Protein AF-A0A937X134-F1 (afdb_monomer)

Secondary structure (DSSP, 8-state):
---B-S-------STT------SS----S-SBHHHHHHTT-EEEEEEEE---S-TTS-S---EEEEEE-------

Sequence (75 aa):
MFSEILSLTLIEPVKGYRVELTAEEPQWSYRTVHDALTDGWQIVQFPHLQASFDDTDLDVIGYEFILQKMEVVYD

Radius of gyration: 15.11 Å; Cα contacts (8 Å, |Δi|>4): 57; chains: 1; bounding box: 30×27×42 Å

Mean predicted aligned error: 8.73 Å

Foldseek 3Di:
DFAFDPDDFDDDPDPPDDGDPDPDDPPDPDGGPVVVVVVAKDFPDFWDQPDDDDPPPDPDRDTDTDIDHDDDDDD

pLDDT: mean 76.95, std 12.7, range [50.44, 93.5]

Solvent-accessible surface area (backbone atoms only — not comparable to full-atom values): 5475 Å² total; per-residue (Å²): 135,80,56,63,63,90,76,86,83,86,79,70,97,51,93,86,64,71,86,76,89,66,92,64,82,74,86,69,95,51,68,26,58,62,51,40,43,76,73,58,38,40,80,76,38,80,56,60,74,81,77,87,71,74,87,87,78,64,99,67,89,72,73,54,74,45,71,48,68,88,78,90,84,82,134

Structure (mmCIF, N/CA/C/O backbone):
data_AF-A0A937X134-F1
#
_entry.id   AF-A0A937X134-F1
#
loop_
_atom_site.group_PDB
_atom_site.id
_atom_site.type_symbol
_atom_site.label_atom_id
_atom_site.label_alt_id
_atom_site.label_comp_id
_atom_site.label_asym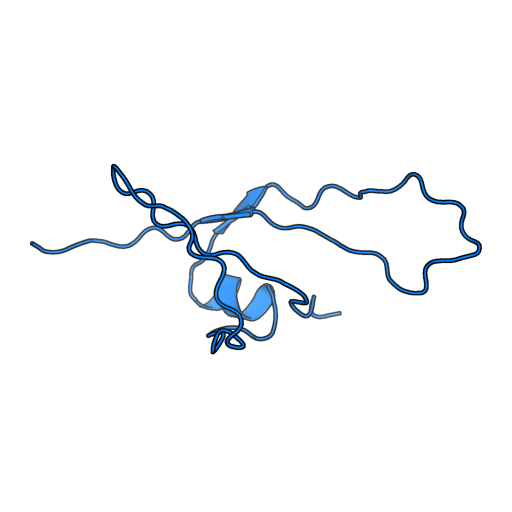_id
_atom_site.label_entity_id
_atom_site.label_seq_id
_atom_site.pdbx_PDB_ins_code
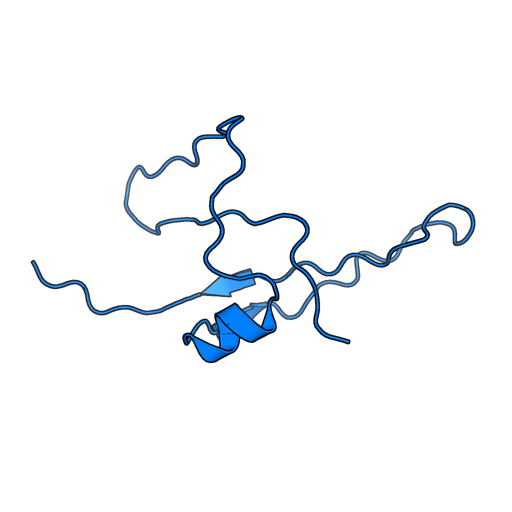_atom_site.Cartn_x
_atom_site.Cartn_y
_atom_site.Cartn_z
_atom_site.occupancy
_atom_site.B_iso_or_equiv
_atom_site.auth_seq_id
_atom_site.auth_comp_id
_atom_site.auth_asym_id
_atom_site.auth_atom_id
_atom_site.pdbx_PDB_model_num
ATOM 1 N N . MET A 1 1 ? 5.254 -6.975 -15.911 1.00 50.44 1 MET A N 1
ATOM 2 C CA . MET A 1 1 ? 6.085 -6.073 -15.092 1.00 50.44 1 MET A CA 1
ATOM 3 C C . MET A 1 1 ? 5.441 -6.058 -13.721 1.00 50.44 1 MET A C 1
ATOM 5 O O . MET A 1 1 ? 4.306 -5.618 -13.622 1.00 50.44 1 MET A O 1
ATOM 9 N N . PHE A 1 2 ? 6.062 -6.691 -12.728 1.00 64.50 2 PHE A N 1
ATOM 10 C CA . PHE A 1 2 ? 5.589 -6.582 -11.350 1.00 64.50 2 PHE A CA 1
ATOM 11 C C . PHE A 1 2 ? 6.211 -5.308 -10.788 1.00 64.50 2 PHE A C 1
ATOM 13 O O . PHE A 1 2 ? 7.426 -5.153 -10.869 1.00 64.50 2 PHE A O 1
ATOM 20 N N . SER A 1 3 ? 5.390 -4.371 -10.321 1.00 75.25 3 SER A N 1
ATOM 21 C CA . SER A 1 3 ? 5.872 -3.121 -9.736 1.00 75.25 3 SER A CA 1
ATOM 22 C C . SER A 1 3 ? 6.565 -3.434 -8.411 1.00 75.25 3 SER A C 1
ATOM 24 O O . SER A 1 3 ? 5.890 -3.689 -7.410 1.00 75.25 3 SER A O 1
ATOM 26 N N . GLU A 1 4 ? 7.897 -3.494 -8.437 1.00 85.25 4 GLU A N 1
ATOM 27 C CA . GLU A 1 4 ? 8.728 -3.634 -7.242 1.00 85.25 4 GLU A CA 1
ATOM 28 C C . GLU A 1 4 ? 8.558 -2.398 -6.363 1.00 85.25 4 GLU A C 1
ATOM 30 O O . GLU A 1 4 ? 8.476 -1.268 -6.855 1.00 85.25 4 GLU A O 1
ATOM 35 N N . ILE A 1 5 ? 8.441 -2.623 -5.060 1.00 84.19 5 ILE A N 1
ATOM 36 C CA . ILE A 1 5 ? 8.293 -1.534 -4.103 1.00 84.19 5 ILE A CA 1
ATOM 37 C C . ILE A 1 5 ? 9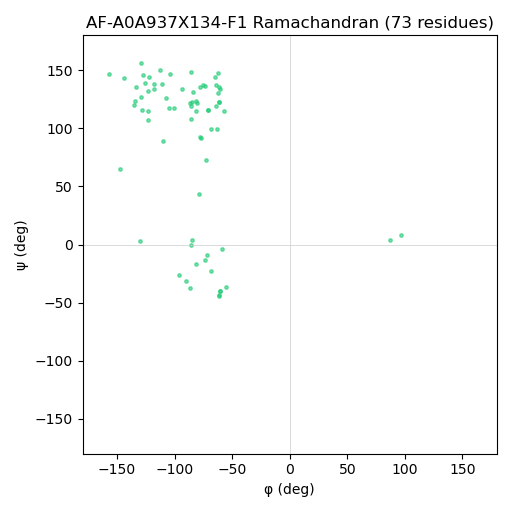.697 -0.981 -3.836 1.00 84.19 5 ILE A C 1
ATOM 39 O O . ILE A 1 5 ? 10.591 -1.722 -3.443 1.00 84.19 5 ILE A O 1
ATOM 43 N N . LEU A 1 6 ? 9.889 0.320 -4.062 1.00 80.88 6 LEU A N 1
ATOM 44 C CA . LEU A 1 6 ? 11.137 1.031 -3.739 1.00 80.88 6 LEU A CA 1
ATOM 45 C C . LEU A 1 6 ? 11.071 1.737 -2.383 1.00 80.88 6 LEU A C 1
ATOM 47 O O . LEU A 1 6 ? 12.094 1.994 -1.758 1.00 80.88 6 LEU A O 1
ATOM 51 N N . SER A 1 7 ? 9.861 2.083 -1.951 1.00 79.25 7 SER A N 1
ATOM 52 C CA . SER A 1 7 ? 9.573 2.708 -0.667 1.00 79.25 7 SER A CA 1
ATOM 53 C C . SER A 1 7 ? 8.121 2.429 -0.289 1.00 79.25 7 SER A C 1
ATOM 55 O O . SER A 1 7 ? 7.254 2.341 -1.162 1.00 79.25 7 SER A O 1
ATOM 57 N N . LEU A 1 8 ? 7.860 2.290 1.008 1.00 81.75 8 LEU A N 1
ATOM 58 C CA . LEU A 1 8 ? 6.534 2.067 1.569 1.00 81.75 8 LEU A CA 1
ATOM 59 C C . LEU A 1 8 ? 6.414 2.801 2.902 1.00 81.75 8 LEU A C 1
ATOM 61 O O . LEU A 1 8 ? 7.353 2.858 3.691 1.00 81.75 8 LEU A O 1
ATOM 65 N N . THR A 1 9 ? 5.235 3.352 3.171 1.00 84.06 9 THR A N 1
ATOM 66 C CA . THR A 1 9 ? 4.879 3.907 4.478 1.00 84.06 9 THR A CA 1
ATOM 67 C C . THR A 1 9 ? 3.560 3.292 4.914 1.00 84.06 9 THR A C 1
ATOM 69 O O . THR A 1 9 ? 2.536 3.502 4.267 1.00 84.06 9 THR A O 1
ATOM 72 N N . LEU A 1 10 ? 3.588 2.521 6.002 1.00 85.06 10 LEU A N 1
ATOM 73 C CA . LEU A 1 10 ? 2.382 1.998 6.631 1.00 85.06 10 LEU A CA 1
ATOM 74 C C . LEU A 1 10 ? 1.810 3.062 7.571 1.00 85.06 10 LEU A C 1
ATOM 76 O O . LEU A 1 10 ? 2.539 3.649 8.371 1.00 85.06 10 LEU A O 1
ATOM 80 N N . ILE A 1 11 ? 0.510 3.321 7.462 1.00 86.12 11 ILE A N 1
ATOM 81 C CA . ILE A 1 11 ? -0.192 4.285 8.307 1.00 86.12 11 ILE A CA 1
ATOM 82 C C . ILE A 1 11 ? -1.331 3.557 9.000 1.00 86.12 11 ILE A C 1
ATOM 84 O O . ILE A 1 11 ? -2.287 3.144 8.349 1.00 86.12 11 ILE A O 1
ATOM 88 N N . GLU A 1 12 ? -1.248 3.461 10.324 1.00 85.44 12 GLU A N 1
ATOM 89 C CA . GLU A 1 12 ? -2.359 2.973 11.131 1.00 85.44 12 GLU A CA 1
ATOM 90 C C . GLU A 1 12 ? -3.370 4.107 11.353 1.00 85.44 12 GLU A C 1
ATOM 92 O O . GLU A 1 12 ? -3.009 5.153 11.909 1.00 85.44 12 GLU A O 1
ATOM 97 N N . PRO A 1 13 ? -4.645 3.946 10.955 1.00 83.62 13 PRO A N 1
ATOM 98 C CA . PRO A 1 13 ? -5.661 4.994 11.041 1.00 83.62 13 PRO A CA 1
ATOM 99 C C . PRO A 1 13 ? -6.228 5.141 12.467 1.00 83.62 13 PRO A C 1
ATOM 101 O O . PRO A 1 13 ? -7.436 5.281 12.665 1.00 83.62 13 PRO A O 1
ATOM 104 N N . VAL A 1 14 ? -5.360 5.120 13.481 1.00 85.88 14 VAL A N 1
ATOM 105 C CA . VAL A 1 14 ? -5.723 5.263 14.897 1.00 85.88 14 VAL A CA 1
ATOM 106 C C . VAL A 1 14 ? -5.385 6.657 15.420 1.00 85.88 14 VAL A C 1
ATOM 108 O O . VAL A 1 14 ? -4.421 7.310 15.009 1.00 85.88 14 VAL A O 1
ATOM 111 N N . LYS A 1 15 ? -6.200 7.153 16.357 1.00 85.56 15 LYS A N 1
ATOM 112 C CA . LYS A 1 15 ? -6.039 8.503 16.906 1.00 85.56 15 LYS A CA 1
ATOM 113 C C . LYS A 1 15 ? -4.679 8.646 17.594 1.00 85.56 15 LYS A C 1
ATOM 115 O O . LYS A 1 15 ? -4.397 7.954 18.564 1.00 85.56 15 LYS A O 1
ATOM 120 N N . GLY A 1 16 ? -3.887 9.618 17.140 1.00 85.25 16 GLY A N 1
ATOM 121 C CA . GLY A 1 16 ? -2.575 9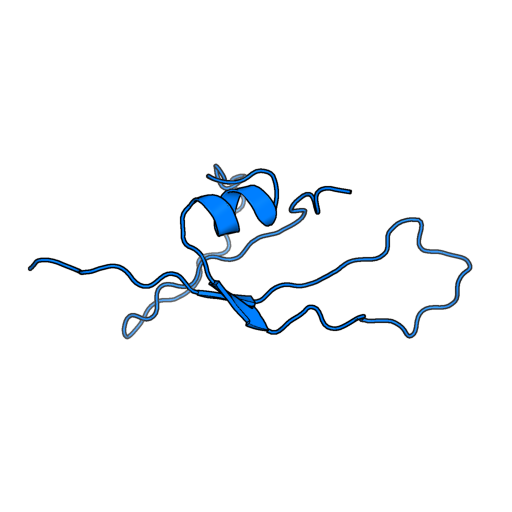.920 17.717 1.00 85.25 16 GLY A CA 1
ATOM 122 C C . GLY A 1 16 ? -1.420 9.105 17.135 1.00 85.25 16 GLY A C 1
ATOM 123 O O . GLY A 1 16 ? -0.298 9.283 17.605 1.00 85.25 16 GLY A O 1
ATOM 124 N N . TYR A 1 17 ? -1.660 8.269 16.116 1.00 83.81 17 TYR A N 1
ATOM 125 C CA . TYR A 1 17 ? -0.585 7.592 15.395 1.00 83.81 17 TYR A CA 1
ATOM 126 C C . TYR A 1 17 ? 0.355 8.607 14.736 1.00 83.81 17 TYR A C 1
ATOM 128 O O . TYR A 1 17 ? -0.085 9.579 14.114 1.00 83.81 17 TYR A O 1
ATOM 136 N N . ARG A 1 18 ? 1.661 8.388 14.885 1.00 81.12 18 ARG A N 1
ATOM 137 C CA . ARG A 1 18 ? 2.710 9.175 14.234 1.00 81.12 18 ARG A CA 1
ATOM 138 C C . ARG A 1 18 ? 3.654 8.194 13.566 1.00 81.12 18 ARG A C 1
ATOM 140 O O . ARG A 1 18 ? 4.149 7.290 14.225 1.00 81.12 18 ARG A O 1
ATOM 147 N N . VAL A 1 19 ? 3.893 8.393 12.275 1.00 77.88 19 VAL A N 1
ATOM 148 C CA . VAL A 1 19 ? 4.890 7.617 11.539 1.00 77.88 19 VAL A CA 1
ATOM 149 C C . VAL A 1 19 ? 6.259 7.927 12.140 1.00 77.88 19 VAL A C 1
ATOM 151 O O . VAL A 1 19 ? 6.689 9.084 12.144 1.00 77.88 19 VAL A O 1
ATOM 154 N N . GLU A 1 20 ? 6.927 6.909 12.670 1.00 72.56 20 GLU A N 1
ATOM 155 C CA . GLU A 1 20 ? 8.322 7.013 13.079 1.00 72.56 20 GLU A CA 1
ATOM 156 C C . GLU A 1 20 ? 9.206 6.728 11.865 1.00 72.56 20 GLU A C 1
ATOM 158 O O . GLU A 1 20 ? 9.146 5.656 11.267 1.00 72.56 20 GLU A O 1
ATOM 163 N N . LEU A 1 21 ? 10.020 7.711 11.478 1.00 66.38 21 LEU A N 1
ATOM 164 C CA . LEU A 1 21 ? 11.054 7.519 10.467 1.00 66.38 21 LEU A CA 1
ATOM 165 C C . LEU A 1 21 ? 12.224 6.798 11.139 1.00 66.38 21 LEU A C 1
ATOM 167 O O . LEU A 1 21 ? 13.074 7.432 11.767 1.00 66.38 21 LEU A O 1
ATOM 171 N N . THR A 1 22 ? 12.228 5.471 1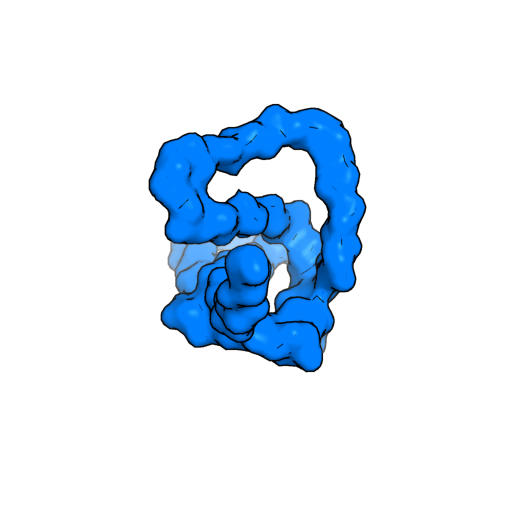1.070 1.00 65.31 22 THR A N 1
ATOM 172 C CA . THR A 1 22 ? 13.346 4.655 11.555 1.00 65.31 22 THR A CA 1
ATOM 173 C C . THR A 1 22 ? 14.403 4.534 10.449 1.00 65.31 22 THR A C 1
ATOM 175 O O . THR A 1 22 ? 14.089 4.586 9.261 1.00 65.31 22 THR A O 1
ATOM 178 N N . ALA A 1 23 ? 15.676 4.424 10.839 1.00 62.91 23 ALA A N 1
ATOM 179 C CA . ALA A 1 23 ? 16.781 4.154 9.914 1.00 62.91 23 ALA A CA 1
ATOM 180 C C . ALA A 1 23 ? 16.984 2.648 9.662 1.00 62.91 23 ALA A C 1
ATOM 182 O O . ALA A 1 23 ? 17.906 2.263 8.945 1.00 62.91 23 ALA A O 1
ATOM 183 N N . GLU A 1 24 ? 16.170 1.801 10.291 1.00 64.50 24 GLU A N 1
ATOM 184 C CA . GLU A 1 24 ? 16.193 0.364 10.058 1.00 64.50 24 GLU A CA 1
ATOM 185 C C . GLU A 1 24 ? 15.464 0.086 8.748 1.00 64.50 24 GLU A C 1
ATOM 187 O O . GLU A 1 24 ? 14.401 0.655 8.499 1.00 64.50 24 GLU A O 1
ATOM 192 N N . GLU A 1 25 ? 16.031 -0.780 7.904 1.00 59.16 25 GLU A N 1
ATOM 193 C CA . GLU A 1 25 ? 15.295 -1.294 6.753 1.00 59.16 25 GLU A CA 1
ATOM 194 C C . GLU A 1 25 ? 14.027 -1.954 7.290 1.00 59.16 25 GLU A C 1
ATOM 196 O O . GLU A 1 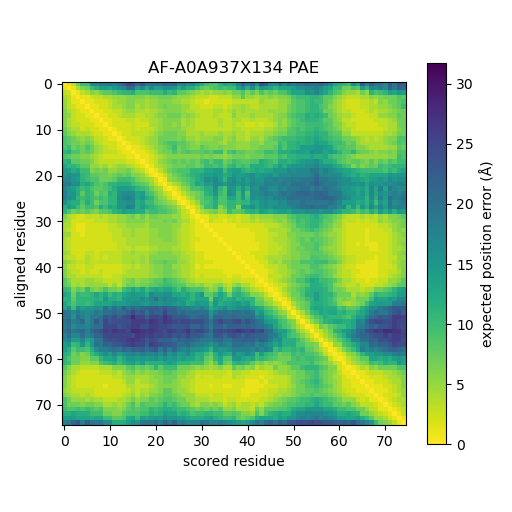25 ? 14.125 -2.937 8.036 1.00 59.16 25 GLU A O 1
ATOM 201 N N . PRO A 1 26 ? 12.832 -1.427 6.975 1.00 60.31 26 PRO A N 1
ATOM 202 C CA . PRO A 1 26 ? 11.635 -2.068 7.462 1.00 60.31 26 PRO A CA 1
ATOM 203 C C . PRO A 1 26 ? 11.625 -3.482 6.858 1.00 60.31 26 PRO A C 1
ATOM 205 O O . PRO A 1 26 ? 11.961 -3.678 5.691 1.00 60.31 26 PRO A O 1
ATOM 208 N N . GLN A 1 27 ? 11.307 -4.507 7.644 1.00 62.84 27 GLN A N 1
ATOM 209 C CA . GLN A 1 27 ? 11.188 -5.860 7.108 1.00 62.84 27 GLN A CA 1
ATOM 210 C C . GLN A 1 27 ? 9.840 -5.949 6.386 1.00 62.84 27 GLN A C 1
ATOM 212 O O . GLN A 1 27 ? 8.806 -6.175 7.012 1.00 62.84 27 GLN A O 1
ATOM 217 N N . TRP A 1 28 ? 9.822 -5.663 5.083 1.00 70.06 28 TRP A N 1
ATOM 218 C CA . TRP A 1 28 ? 8.560 -5.509 4.351 1.00 70.06 28 TRP A CA 1
ATOM 219 C C . TRP A 1 28 ? 7.921 -6.872 4.129 1.00 70.06 28 TRP A C 1
ATOM 221 O O . TRP A 1 28 ? 8.585 -7.826 3.728 1.00 70.06 28 TRP A O 1
ATOM 231 N N . SER A 1 29 ? 6.610 -6.960 4.335 1.00 74.19 29 SER A N 1
ATOM 232 C CA . SER A 1 29 ? 5.855 -8.185 4.054 1.00 74.19 29 SER A CA 1
ATOM 233 C C . SER A 1 29 ? 5.653 -8.435 2.555 1.00 74.19 29 SER A C 1
ATOM 235 O O . SER A 1 29 ? 5.279 -9.540 2.173 1.00 74.19 29 SER A O 1
ATOM 237 N N . TYR A 1 30 ? 5.909 -7.435 1.702 1.00 86.38 30 TYR A N 1
ATOM 238 C CA . TYR A 1 30 ? 5.628 -7.487 0.268 1.00 86.38 30 TYR A CA 1
ATOM 239 C C . TYR A 1 30 ? 6.818 -6.986 -0.545 1.00 86.38 30 TYR A C 1
ATOM 241 O O . TYR A 1 30 ? 7.396 -5.944 -0.236 1.00 86.38 30 TYR A O 1
ATOM 249 N N . ARG A 1 31 ? 7.153 -7.709 -1.617 1.00 87.44 31 ARG A N 1
ATOM 250 C CA . ARG A 1 31 ? 8.203 -7.317 -2.566 1.00 87.44 31 ARG A CA 1
ATOM 251 C C . ARG A 1 31 ? 7.634 -6.478 -3.706 1.00 87.44 31 ARG A C 1
ATOM 253 O O . ARG A 1 31 ? 8.312 -5.619 -4.267 1.00 87.44 31 ARG A O 1
ATOM 260 N N . THR A 1 32 ? 6.382 -6.738 -4.062 1.00 89.25 32 THR A N 1
ATOM 261 C CA . THR A 1 32 ? 5.683 -6.064 -5.151 1.00 89.25 32 THR A CA 1
ATOM 262 C C . THR A 1 32 ? 4.327 -5.552 -4.687 1.00 89.25 32 THR A C 1
ATOM 264 O O . THR A 1 32 ? 3.720 -6.107 -3.771 1.00 89.25 32 THR A O 1
ATOM 267 N N . VAL A 1 33 ? 3.804 -4.527 -5.367 1.00 87.38 33 VAL A N 1
ATOM 268 C CA . VAL A 1 33 ? 2.420 -4.063 -5.146 1.00 87.38 33 VAL A CA 1
ATOM 269 C C . VAL A 1 33 ? 1.434 -5.220 -5.328 1.00 87.38 33 VAL A C 1
ATOM 271 O O . VAL A 1 33 ? 0.468 -5.335 -4.585 1.00 87.38 33 VAL A O 1
ATOM 274 N N . HIS A 1 34 ? 1.707 -6.119 -6.278 1.00 90.56 34 HIS A N 1
ATOM 275 C CA . HIS A 1 34 ? 0.884 -7.299 -6.519 1.00 90.56 34 HIS A CA 1
ATOM 276 C C . HIS A 1 34 ? 0.800 -8.224 -5.295 1.00 90.56 34 HIS A C 1
ATOM 278 O O . HIS A 1 34 ? -0.289 -8.711 -5.006 1.00 90.56 34 HIS A O 1
ATOM 284 N N . ASP A 1 35 ? 1.893 -8.427 -4.551 1.00 92.00 35 ASP A N 1
ATOM 285 C CA . ASP A 1 35 ? 1.874 -9.267 -3.344 1.00 92.00 35 ASP A CA 1
ATOM 286 C C . ASP A 1 35 ? 0.904 -8.696 -2.298 1.00 92.00 35 ASP A C 1
ATOM 288 O O . ASP A 1 35 ? 0.078 -9.429 -1.749 1.00 92.00 35 ASP A O 1
ATOM 292 N N . ALA A 1 36 ? 0.927 -7.374 -2.094 1.00 90.56 36 ALA A N 1
ATOM 293 C CA . ALA A 1 36 ? -0.016 -6.695 -1.208 1.00 90.56 36 ALA A CA 1
ATOM 294 C C . ALA A 1 36 ? -1.465 -6.873 -1.692 1.00 90.56 36 ALA A C 1
ATOM 296 O O . ALA A 1 36 ? -2.351 -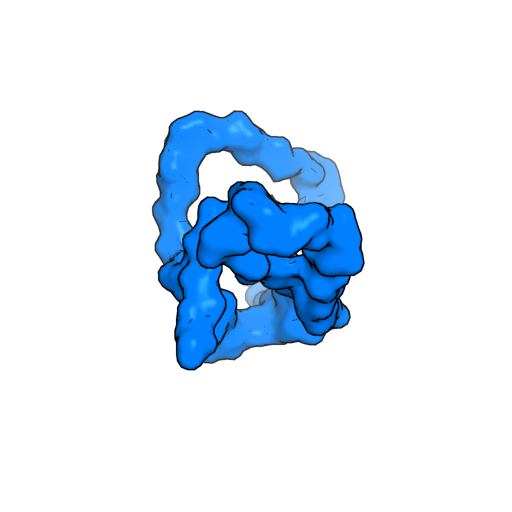7.211 -0.906 1.00 90.56 36 ALA A O 1
ATOM 297 N N . LEU A 1 37 ? -1.719 -6.718 -2.996 1.00 91.38 37 LEU A N 1
ATOM 298 C CA . LEU A 1 37 ? -3.057 -6.930 -3.562 1.00 91.38 37 LEU A CA 1
ATOM 299 C C . LEU A 1 37 ? -3.557 -8.365 -3.345 1.00 91.38 37 LEU A C 1
ATOM 301 O O . LEU A 1 37 ? -4.728 -8.561 -3.017 1.00 91.38 37 LEU A O 1
ATOM 305 N N . THR A 1 38 ? -2.686 -9.369 -3.482 1.00 92.56 38 THR A N 1
ATOM 306 C CA . THR A 1 38 ? -3.058 -10.770 -3.217 1.00 92.56 38 THR A CA 1
ATOM 307 C C . THR A 1 38 ? -3.329 -11.059 -1.741 1.00 92.56 38 THR A C 1
ATOM 309 O O . THR A 1 38 ? -4.082 -11.982 -1.443 1.00 92.56 38 THR A O 1
ATOM 312 N N . ASP A 1 39 ? -2.786 -10.248 -0.831 1.00 91.25 39 ASP A N 1
ATOM 313 C CA . ASP A 1 39 ? -3.049 -10.317 0.611 1.00 91.25 39 ASP A CA 1
ATOM 314 C C . ASP A 1 39 ? -4.315 -9.543 1.044 1.00 91.25 39 ASP A C 1
ATOM 316 O O . ASP A 1 39 ? -4.652 -9.470 2.225 1.00 91.25 39 ASP A O 1
ATOM 320 N N . GLY A 1 40 ? -5.059 -8.971 0.091 1.00 92.75 40 GLY A N 1
ATOM 321 C CA . GLY A 1 40 ? -6.337 -8.305 0.353 1.00 92.75 40 GLY A CA 1
ATOM 322 C C . GLY A 1 40 ? -6.251 -6.789 0.515 1.00 92.75 40 GLY A C 1
ATOM 323 O O . GLY A 1 40 ? -7.263 -6.160 0.837 1.00 92.75 40 GLY A O 1
ATOM 324 N N . TRP A 1 41 ? -5.090 -6.182 0.255 1.00 92.88 41 TRP A N 1
ATOM 325 C CA . TRP A 1 41 ? -5.009 -4.735 0.076 1.00 92.88 41 TRP A CA 1
ATOM 326 C C . TRP A 1 41 ? -5.783 -4.303 -1.175 1.00 92.88 41 TRP A C 1
ATOM 328 O O . TRP A 1 41 ? -5.797 -4.982 -2.202 1.00 92.88 41 TRP A O 1
ATOM 338 N N . GLN A 1 42 ? -6.416 -3.140 -1.103 1.00 93.44 42 GLN A N 1
ATOM 339 C CA . GLN A 1 42 ? -7.235 -2.562 -2.162 1.00 93.44 42 GLN A CA 1
ATOM 340 C C . GLN A 1 42 ? -6.638 -1.236 -2.622 1.00 93.44 42 GLN A C 1
ATOM 342 O O . GLN A 1 42 ? -6.221 -0.422 -1.800 1.00 93.44 42 GLN A O 1
ATOM 347 N N . ILE A 1 43 ? -6.632 -0.996 -3.934 1.00 91.62 43 ILE A N 1
ATOM 348 C CA . ILE A 1 43 ? -6.186 0.277 -4.511 1.00 91.62 43 ILE A CA 1
ATOM 349 C C . ILE A 1 43 ? -7.224 1.354 -4.187 1.00 91.62 43 ILE A C 1
ATOM 351 O O . ILE A 1 43 ? -8.355 1.289 -4.666 1.00 91.62 43 ILE A O 1
ATOM 355 N N . VAL A 1 44 ? -6.825 2.356 -3.404 1.00 90.50 44 VAL A N 1
ATOM 356 C CA . VAL A 1 44 ? -7.631 3.560 -3.135 1.00 90.50 44 VAL A CA 1
ATOM 357 C C . VAL A 1 44 ? -7.398 4.606 -4.215 1.00 90.50 44 VAL A C 1
ATOM 359 O O . VAL A 1 44 ? -8.326 5.295 -4.634 1.00 90.50 44 VAL A O 1
ATOM 362 N N . GLN A 1 45 ? -6.158 4.706 -4.692 1.00 84.19 45 GLN A N 1
ATOM 363 C CA . GLN A 1 45 ? -5.767 5.652 -5.725 1.00 84.19 45 GLN A CA 1
ATOM 364 C C . GLN A 1 45 ? -4.896 4.950 -6.762 1.00 84.19 45 GLN A C 1
ATOM 366 O O . GLN A 1 45 ? -3.829 4.426 -6.435 1.00 84.19 45 GLN A O 1
ATOM 371 N N . PHE A 1 46 ? -5.360 4.954 -8.015 1.00 72.31 46 PHE A N 1
ATOM 372 C CA . PHE A 1 46 ? -4.530 4.559 -9.149 1.00 72.31 46 PHE A CA 1
ATOM 373 C C . PHE A 1 46 ? -3.348 5.515 -9.277 1.00 72.31 46 PHE A C 1
ATOM 375 O O . PHE A 1 46 ? -3.474 6.691 -8.927 1.00 72.31 46 PHE A O 1
ATOM 382 N N . PRO A 1 47 ? -2.198 5.023 -9.749 1.00 71.06 47 PRO A N 1
ATOM 383 C CA . PRO A 1 47 ? -0.979 5.784 -9.641 1.00 71.06 47 PRO A CA 1
ATOM 384 C C . PRO A 1 47 ? -1.074 7.090 -10.417 1.00 71.06 47 PRO A C 1
ATOM 386 O O . PRO A 1 47 ? -1.448 7.112 -11.592 1.00 71.06 47 PRO A O 1
ATOM 389 N N . HIS A 1 48 ? -0.707 8.182 -9.749 1.00 67.75 48 HIS A N 1
ATOM 390 C CA . HIS A 1 48 ? -0.427 9.423 -10.445 1.00 67.75 48 HIS A CA 1
ATOM 391 C C . HIS A 1 48 ? 0.882 9.224 -11.202 1.00 67.75 48 HIS A C 1
ATOM 393 O O . HIS A 1 48 ? 1.933 9.017 -10.599 1.00 67.75 48 HIS A O 1
ATOM 399 N N . LEU A 1 49 ? 0.811 9.281 -12.531 1.00 65.06 49 LEU A N 1
ATOM 400 C CA . LEU A 1 49 ? 1.995 9.459 -13.359 1.00 65.06 49 LEU A CA 1
ATOM 401 C C . LEU A 1 49 ? 2.576 10.830 -13.003 1.00 65.06 49 LEU A C 1
ATOM 403 O O . LEU A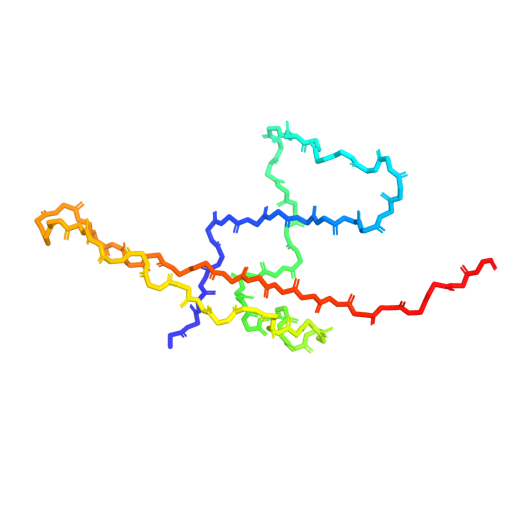 1 49 ? 2.067 11.854 -13.460 1.00 65.06 49 LEU A O 1
ATOM 407 N N . GLN A 1 50 ? 3.609 10.869 -12.163 1.00 61.56 50 GLN A N 1
ATOM 408 C CA . GLN A 1 50 ? 4.390 12.085 -11.947 1.00 61.56 50 GLN A CA 1
ATOM 409 C C . GLN A 1 50 ? 5.254 12.321 -13.195 1.00 61.56 50 GLN A C 1
ATOM 411 O O . GLN A 1 50 ? 6.452 12.066 -13.198 1.00 61.56 50 GLN A O 1
ATOM 416 N N . ALA A 1 51 ? 4.628 12.739 -14.295 1.00 54.56 51 ALA A N 1
ATOM 417 C CA . ALA A 1 51 ? 5.307 13.015 -15.554 1.00 54.56 51 ALA A CA 1
ATOM 418 C C . ALA A 1 51 ? 5.305 14.520 -15.837 1.00 54.56 51 ALA A C 1
ATOM 420 O O . ALA A 1 51 ? 4.419 15.054 -16.502 1.00 54.56 51 ALA A O 1
ATOM 421 N N . SER A 1 52 ? 6.342 15.192 -15.346 1.00 58.16 52 SER A N 1
ATOM 422 C CA . SER A 1 52 ? 6.872 16.399 -15.979 1.00 58.16 52 SER A CA 1
ATOM 423 C C . SER A 1 52 ? 8.377 16.451 -15.733 1.00 58.16 52 SER A C 1
ATOM 425 O O . SER A 1 52 ? 8.860 17.306 -14.994 1.00 58.16 52 SER A O 1
ATOM 427 N N . PHE A 1 53 ? 9.110 15.488 -16.282 1.00 55.34 53 PHE A N 1
ATOM 428 C CA . PHE A 1 53 ? 10.565 15.468 -16.188 1.00 55.34 53 PHE A CA 1
ATOM 429 C C . PHE A 1 53 ? 11.155 15.358 -17.590 1.00 55.34 53 PHE A C 1
ATOM 431 O O . PHE A 1 53 ? 10.591 14.687 -18.449 1.00 55.34 53 PHE A O 1
ATOM 438 N N . ASP A 1 54 ? 12.229 16.110 -17.814 1.00 58.09 54 ASP A N 1
ATOM 439 C CA . ASP A 1 54 ? 12.999 16.127 -19.054 1.00 58.09 54 ASP A CA 1
ATOM 440 C C . ASP A 1 54 ? 13.573 14.716 -19.269 1.00 58.09 54 ASP A C 1
ATOM 442 O O . ASP A 1 54 ? 14.244 14.189 -18.379 1.00 58.09 54 ASP A O 1
ATOM 446 N N . ASP A 1 55 ? 13.259 14.088 -20.407 1.00 55.34 55 ASP A N 1
ATOM 447 C CA . ASP A 1 55 ? 13.510 12.664 -20.725 1.00 55.34 55 ASP A CA 1
ATOM 448 C C . ASP A 1 55 ? 15.001 12.254 -20.660 1.00 55.34 55 ASP A C 1
ATOM 450 O O . ASP A 1 55 ? 15.349 11.091 -20.858 1.00 55.34 55 ASP A O 1
ATOM 454 N N . THR A 1 56 ? 15.906 13.197 -20.404 1.00 60.09 56 THR A N 1
ATOM 455 C CA . THR A 1 56 ? 17.358 13.014 -20.441 1.00 60.09 56 THR A CA 1
ATOM 456 C C . THR A 1 56 ? 17.994 12.395 -19.193 1.00 60.09 56 THR A C 1
ATOM 458 O O . THR A 1 56 ? 19.118 11.922 -19.325 1.00 60.09 56 THR A O 1
ATOM 461 N N . ASP A 1 57 ? 17.325 12.351 -18.028 1.00 56.03 57 ASP A N 1
ATOM 462 C CA . ASP A 1 57 ? 17.993 12.009 -16.747 1.00 56.03 57 ASP A CA 1
ATOM 463 C C . ASP A 1 57 ? 17.327 10.914 -15.876 1.00 56.03 57 ASP A C 1
ATOM 465 O O . ASP A 1 57 ? 17.824 10.625 -14.786 1.00 56.03 57 ASP A O 1
ATOM 469 N N . LEU A 1 58 ? 16.230 10.269 -16.299 1.00 56.56 58 LEU A N 1
ATOM 470 C CA . LEU A 1 58 ? 15.546 9.259 -15.469 1.00 56.56 58 LEU A CA 1
ATOM 471 C C . LEU A 1 58 ? 15.427 7.888 -16.150 1.00 56.56 58 LEU A C 1
ATOM 473 O O . LEU A 1 58 ? 14.564 7.666 -16.992 1.00 56.56 58 LEU A O 1
ATOM 477 N N . ASP A 1 59 ? 16.227 6.926 -15.681 1.00 58.44 59 ASP A N 1
ATOM 478 C CA . ASP A 1 59 ? 16.154 5.509 -16.081 1.00 58.44 59 ASP A CA 1
ATOM 479 C C . ASP A 1 59 ? 14.915 4.771 -15.517 1.00 58.44 59 ASP A C 1
ATOM 481 O O . ASP A 1 59 ? 14.644 3.625 -15.886 1.00 58.44 59 ASP A O 1
ATOM 485 N N . VAL A 1 60 ? 14.157 5.391 -14.600 1.00 58.97 60 VAL A N 1
ATOM 486 C CA . VAL A 1 60 ? 13.040 4.754 -13.878 1.00 58.97 60 VAL A CA 1
ATOM 487 C C . VAL A 1 60 ? 11.813 5.666 -13.836 1.00 58.97 60 VAL A C 1
ATOM 489 O O . VAL A 1 60 ? 11.857 6.768 -13.295 1.00 58.97 60 VAL A O 1
ATOM 492 N N . ILE A 1 61 ? 10.681 5.162 -14.338 1.00 66.25 61 ILE A N 1
ATOM 493 C CA . ILE A 1 61 ? 9.358 5.776 -14.154 1.00 66.25 61 ILE A CA 1
ATOM 494 C C . ILE A 1 61 ? 8.785 5.277 -12.823 1.00 66.25 61 ILE A C 1
ATOM 496 O O . ILE A 1 61 ? 8.398 4.111 -12.705 1.00 66.25 61 ILE A O 1
ATOM 500 N N . GLY A 1 62 ? 8.739 6.153 -11.820 1.00 68.94 62 GLY A N 1
ATOM 501 C CA . GLY A 1 62 ? 8.111 5.861 -10.533 1.00 68.94 62 GLY A CA 1
ATOM 502 C C . GLY A 1 62 ? 6.582 5.894 -10.621 1.00 68.94 62 GLY A C 1
ATOM 503 O O . GLY A 1 62 ? 6.005 6.796 -11.224 1.00 68.94 62 GLY A O 1
ATOM 504 N N . TYR A 1 63 ? 5.925 4.922 -9.988 1.00 77.69 63 TYR A N 1
ATOM 505 C CA . TYR A 1 63 ? 4.480 4.922 -9.752 1.00 77.69 63 TYR A CA 1
ATOM 506 C C . TYR A 1 63 ? 4.238 4.922 -8.246 1.00 77.69 63 TYR A C 1
ATOM 508 O O . TYR A 1 63 ? 4.837 4.123 -7.528 1.00 77.69 63 TYR A O 1
ATOM 516 N N . GLU A 1 64 ? 3.335 5.776 -7.777 1.00 83.31 64 GLU A N 1
ATOM 517 C CA . GLU A 1 64 ? 2.941 5.825 -6.370 1.00 83.31 64 GLU A CA 1
ATOM 518 C C . GLU A 1 64 ? 1.529 5.260 -6.203 1.00 83.31 64 GLU A C 1
ATOM 520 O O . GLU A 1 64 ? 0.597 5.715 -6.864 1.00 83.31 64 GLU A O 1
ATOM 525 N N . PHE A 1 65 ? 1.363 4.275 -5.322 1.00 86.50 65 PHE A N 1
ATOM 526 C CA . PHE A 1 65 ? 0.068 3.666 -5.021 1.00 86.50 65 PHE A CA 1
ATOM 527 C C . PHE A 1 65 ? -0.368 4.030 -3.606 1.00 86.50 65 PHE A C 1
ATOM 529 O O . PHE A 1 65 ? 0.424 3.938 -2.672 1.00 86.50 65 PHE A O 1
ATOM 536 N N . ILE A 1 66 ? -1.652 4.350 -3.438 1.00 89.38 66 ILE A N 1
ATOM 537 C CA . ILE A 1 66 ? -2.287 4.393 -2.117 1.00 89.38 66 ILE A CA 1
ATOM 538 C C . ILE A 1 66 ? -3.153 3.147 -1.993 1.00 89.38 66 ILE A C 1
ATOM 540 O O . ILE A 1 66 ? -4.095 2.960 -2.773 1.00 89.38 66 ILE A O 1
ATOM 544 N N . LEU A 1 67 ? -2.818 2.298 -1.025 1.00 92.00 67 LEU A N 1
ATOM 545 C C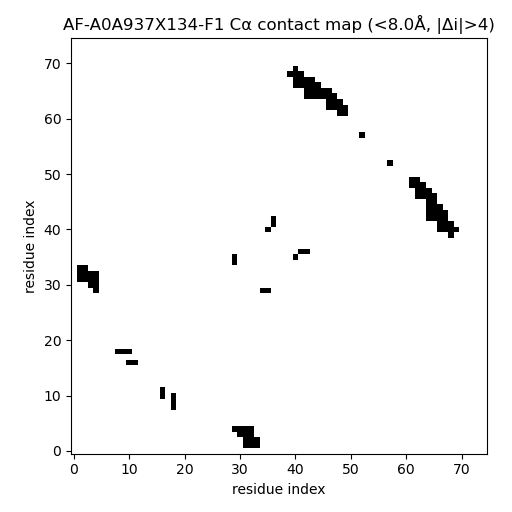A . LEU A 1 67 ? -3.541 1.068 -0.730 1.00 92.00 67 LEU A CA 1
ATOM 546 C C . LEU A 1 67 ? -4.224 1.169 0.637 1.00 92.00 67 LEU A C 1
ATOM 548 O O . LEU A 1 67 ? -3.715 1.826 1.542 1.00 92.00 67 LEU A O 1
ATOM 552 N N . GLN A 1 68 ? -5.349 0.476 0.797 1.00 93.50 68 GLN A N 1
ATOM 553 C CA . GLN A 1 68 ? -6.003 0.271 2.091 1.00 93.50 68 GLN A CA 1
ATOM 554 C C . GLN A 1 68 ? -6.259 -1.213 2.326 1.00 93.50 68 GLN A C 1
ATOM 556 O O . GLN A 1 68 ? -6.596 -1.939 1.389 1.00 93.50 68 GLN A O 1
ATOM 561 N N . LYS A 1 69 ? -6.172 -1.653 3.578 1.00 92.12 69 LYS A N 1
ATOM 562 C CA . LYS A 1 69 ? -6.626 -2.977 4.001 1.00 92.12 69 LYS A CA 1
ATOM 563 C C . LYS A 1 69 ? -7.650 -2.807 5.112 1.00 92.12 69 LYS A C 1
ATOM 565 O O . LYS A 1 69 ? -7.436 -2.035 6.040 1.00 92.12 69 LYS A O 1
ATOM 570 N N . MET A 1 70 ? -8.778 -3.498 4.985 1.00 90.00 70 MET A N 1
ATOM 571 C CA . MET A 1 70 ? -9.822 -3.520 6.006 1.00 90.00 70 MET A CA 1
ATOM 572 C C . MET A 1 70 ? -9.683 -4.814 6.798 1.00 90.00 70 MET A C 1
ATOM 574 O O . MET A 1 70 ? -9.850 -5.894 6.233 1.00 90.00 70 MET A O 1
ATOM 578 N N . GLU A 1 71 ? -9.407 -4.707 8.093 1.00 86.44 71 GLU A N 1
ATOM 579 C CA . GLU A 1 71 ? -9.307 -5.854 8.995 1.00 86.44 71 GLU A CA 1
ATOM 580 C C . GLU A 1 71 ? -10.294 -5.701 10.156 1.00 86.44 71 GLU A C 1
ATOM 582 O O . GLU A 1 71 ? -10.579 -4.595 10.621 1.00 86.44 71 GLU A O 1
ATOM 587 N N . VAL A 1 72 ? -10.867 -6.821 10.602 1.00 84.69 72 VAL A N 1
ATOM 588 C CA . VAL A 1 72 ? -11.735 -6.842 11.783 1.00 84.69 72 VAL A CA 1
ATOM 589 C C . VAL A 1 72 ? -10.841 -6.877 13.013 1.00 84.69 72 VAL A C 1
ATOM 591 O O . VAL A 1 72 ? -10.135 -7.857 13.236 1.00 84.69 72 VAL A O 1
ATOM 594 N N . VAL A 1 73 ? -10.890 -5.817 13.814 1.00 78.44 73 VAL A N 1
ATOM 595 C CA . VAL A 1 73 ? -10.199 -5.762 15.104 1.00 78.44 73 VAL A CA 1
ATOM 596 C C . VAL A 1 73 ? -11.118 -6.362 16.164 1.00 78.44 73 VAL A C 1
ATOM 598 O O . VAL A 1 73 ? -12.248 -5.902 16.339 1.00 78.44 73 VAL A O 1
ATOM 601 N N . TYR A 1 74 ? -10.647 -7.408 16.839 1.00 77.12 74 TYR A N 1
ATOM 602 C CA . TYR A 1 74 ? -11.297 -7.951 18.029 1.00 77.12 74 TYR A CA 1
ATOM 603 C C . TYR A 1 74 ? -10.671 -7.296 19.265 1.00 77.12 74 TYR A C 1
ATOM 605 O O . TYR A 1 74 ? -9.448 -7.184 19.332 1.00 77.12 74 TYR A O 1
ATOM 613 N N . ASP A 1 75 ? -11.520 -6.851 20.190 1.00 68.25 75 ASP A N 1
ATOM 614 C CA . ASP A 1 75 ? -11.151 -6.243 21.480 1.00 68.25 75 ASP A CA 1
ATOM 615 C C . ASP A 1 75 ? -10.902 -7.322 22.553 1.00 68.25 75 ASP A C 1
ATOM 617 O O . ASP A 1 75 ? -11.613 -8.360 22.518 1.00 68.25 75 ASP A O 1
#